Protein AF-A0A659RLP9-F1 (afdb_monomer_lite)

Secondary structure (DSSP, 8-state):
-HHHHHHHHHHHHHHHHHHHHTT-TT--HHHHHHHHHHHHHHHHHHHHHHHHHHTGGG---HHHHHHHHHHHHTT-

Sequence (76 aa):
RTARRDAHHRDAELASVVSNMSSEPDVTAETREAAFRLLCLNHTFTSYISALGAHREKLSNPDVLGLLDDAVCYVD

pLDDT: mean 88.1, std 8.65, range [44.84, 95.88]

Organism: NCBI:txid1960126

Foldseek 3Di:
DLLLVLLVVVLVVLVVVLVVLVVDPPRDPVNSVVSVVVSVVSVVVSVVLVVCVVCVVVDPDVVVVVVNVVSSVVRD

Radius of gyration: 15.62 Å; chains: 1; bounding box: 36×20×37 Å

Structure (mmCIF, N/CA/C/O backbone):
data_AF-A0A659RLP9-F1
#
_entr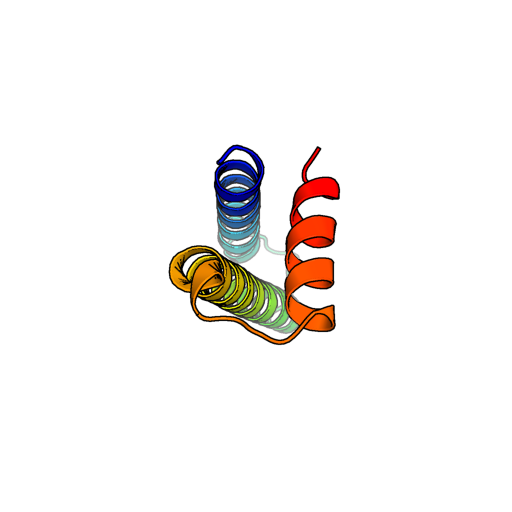y.id   AF-A0A659RLP9-F1
#
loop_
_atom_site.group_PDB
_atom_site.id
_atom_site.type_symbol
_atom_site.label_atom_id
_atom_site.label_alt_id
_atom_site.label_comp_id
_atom_site.label_asym_id
_atom_site.label_entity_id
_atom_site.label_seq_id
_atom_site.pdbx_PDB_ins_code
_atom_site.Cartn_x
_atom_site.Cartn_y
_atom_site.Cartn_z
_atom_site.occupancy
_atom_site.B_iso_or_equiv
_atom_site.auth_seq_id
_atom_site.auth_comp_id
_atom_site.auth_asym_id
_atom_site.auth_atom_id
_atom_site.pdbx_PDB_model_num
ATOM 1 N N . ARG A 1 1 ? 1.876 7.728 -13.528 1.00 68.62 1 ARG A N 1
ATOM 2 C CA . ARG A 1 1 ? 1.553 8.863 -12.614 1.00 68.62 1 ARG A CA 1
ATOM 3 C C . ARG A 1 1 ? 0.203 8.662 -11.933 1.00 68.62 1 ARG A C 1
ATOM 5 O O . ARG A 1 1 ? 0.170 8.849 -10.728 1.00 68.62 1 ARG A O 1
ATOM 12 N N . THR A 1 2 ? -0.837 8.265 -12.671 1.00 78.75 2 THR A N 1
ATOM 13 C CA . THR A 1 2 ? -2.177 7.908 -12.163 1.00 78.75 2 THR A CA 1
ATOM 14 C C . THR A 1 2 ? -2.112 6.868 -11.041 1.00 78.75 2 THR A C 1
ATOM 16 O O . THR A 1 2 ? -2.312 7.247 -9.897 1.00 78.75 2 THR A O 1
ATOM 19 N N . ALA A 1 3 ? -1.582 5.667 -11.313 1.00 79.00 3 ALA A N 1
ATOM 20 C CA . ALA A 1 3 ? -1.403 4.612 -10.306 1.00 79.00 3 ALA A CA 1
ATOM 21 C C . ALA A 1 3 ? -0.730 5.078 -8.994 1.00 79.00 3 ALA A C 1
ATOM 23 O O . ALA A 1 3 ? -1.198 4.799 -7.897 1.00 79.00 3 ALA A O 1
ATOM 24 N N . ARG A 1 4 ? 0.347 5.873 -9.085 1.00 80.62 4 ARG A N 1
ATOM 25 C CA . ARG A 1 4 ? 1.024 6.428 -7.897 1.00 80.62 4 ARG A CA 1
ATOM 26 C C . ARG A 1 4 ? 0.119 7.373 -7.101 1.00 80.62 4 ARG A C 1
ATOM 28 O O . ARG A 1 4 ? 0.122 7.340 -5.877 1.00 80.62 4 ARG A O 1
ATOM 35 N N . ARG A 1 5 ? -0.612 8.253 -7.787 1.00 85.38 5 ARG A N 1
ATOM 36 C CA . ARG A 1 5 ? -1.540 9.191 -7.145 1.00 85.38 5 ARG A CA 1
ATOM 37 C C . ARG A 1 5 ? -2.672 8.435 -6.455 1.00 85.38 5 ARG A C 1
ATOM 39 O O . ARG A 1 5 ? -3.008 8.772 -5.327 1.00 85.38 5 ARG A O 1
ATOM 46 N N . ASP A 1 6 ? -3.218 7.426 -7.114 1.00 86.00 6 ASP A N 1
ATOM 47 C CA . ASP A 1 6 ? -4.369 6.685 -6.613 1.00 86.00 6 ASP A CA 1
ATOM 48 C C . ASP A 1 6 ? -3.965 5.778 -5.433 1.00 86.00 6 ASP A C 1
ATOM 50 O O . ASP A 1 6 ? -4.684 5.713 -4.439 1.00 86.00 6 ASP A O 1
ATOM 54 N N . ALA A 1 7 ? -2.749 5.213 -5.447 1.00 87.00 7 ALA A N 1
ATOM 55 C CA . ALA A 1 7 ? -2.161 4.541 -4.284 1.00 87.00 7 ALA A CA 1
ATOM 56 C C . ALA A 1 7 ? -2.017 5.481 -3.071 1.00 87.00 7 ALA A C 1
ATOM 58 O O . ALA A 1 7 ? -2.414 5.122 -1.965 1.00 87.00 7 ALA A O 1
ATOM 59 N N . HIS A 1 8 ? -1.516 6.708 -3.266 1.00 89.25 8 HIS A N 1
ATOM 60 C CA . HIS A 1 8 ? -1.460 7.700 -2.184 1.00 89.25 8 HIS A CA 1
ATOM 61 C C . HIS A 1 8 ? -2.852 8.143 -1.711 1.00 89.25 8 HIS A C 1
ATOM 63 O O . HIS A 1 8 ? -3.032 8.440 -0.534 1.00 89.25 8 HIS A O 1
ATOM 69 N N . HIS A 1 9 ? -3.840 8.196 -2.608 1.00 90.75 9 HIS A N 1
ATOM 70 C CA . HIS A 1 9 ? -5.217 8.515 -2.240 1.00 90.75 9 HIS A CA 1
ATOM 71 C C . HIS A 1 9 ? -5.821 7.425 -1.346 1.00 90.75 9 HIS A C 1
ATOM 73 O O . HIS A 1 9 ? -6.360 7.739 -0.290 1.00 90.75 9 HIS A O 1
ATOM 79 N N . ARG A 1 10 ? -5.648 6.151 -1.717 1.00 90.31 10 ARG A N 1
ATOM 80 C CA . ARG A 1 10 ? -6.066 4.991 -0.914 1.00 90.31 10 ARG A CA 1
ATOM 81 C C . ARG A 1 10 ? -5.372 4.947 0.453 1.00 90.31 10 ARG A C 1
ATOM 83 O O . ARG A 1 10 ? -6.027 4.661 1.449 1.00 90.31 10 ARG A O 1
ATOM 90 N N . ASP A 1 11 ? -4.076 5.260 0.517 1.00 92.75 11 ASP A N 1
ATOM 91 C CA . ASP A 1 11 ? -3.327 5.361 1.783 1.00 92.75 11 ASP A CA 1
ATOM 92 C C . ASP A 1 11 ? -3.895 6.472 2.685 1.00 92.75 11 ASP A C 1
ATOM 94 O O . ASP A 1 11 ? -4.104 6.267 3.880 1.00 92.75 11 ASP A O 1
ATOM 98 N N . ALA A 1 12 ? -4.252 7.626 2.108 1.00 93.94 12 ALA A N 1
ATOM 99 C CA . ALA A 1 12 ? -4.898 8.714 2.841 1.00 93.94 12 ALA A CA 1
ATOM 100 C C . ALA A 1 12 ? -6.310 8.345 3.340 1.00 93.94 12 ALA A C 1
ATOM 102 O O . ALA A 1 12 ? -6.664 8.674 4.475 1.00 93.94 12 ALA A O 1
ATOM 103 N N . GLU A 1 13 ? -7.106 7.640 2.528 1.00 94.69 13 GLU A N 1
ATOM 104 C CA . GLU A 1 13 ? -8.402 7.092 2.952 1.00 94.69 13 GLU A CA 1
ATOM 105 C C . GLU A 1 13 ? -8.228 6.120 4.129 1.00 94.69 13 GLU A C 1
ATOM 107 O O . GLU A 1 13 ? -8.919 6.243 5.143 1.00 94.69 13 GLU A O 1
ATOM 112 N N . LEU A 1 14 ? -7.260 5.200 4.039 1.00 92.94 14 LEU A N 1
ATOM 113 C CA . LEU A 1 14 ? -6.942 4.261 5.113 1.00 92.94 14 LEU A CA 1
ATOM 114 C C . LEU A 1 14 ? -6.521 4.993 6.393 1.00 92.94 14 LEU A C 1
ATOM 116 O O . LEU A 1 14 ? -7.027 4.678 7.469 1.00 92.94 14 LEU A O 1
ATOM 120 N N . ALA A 1 15 ? -5.645 5.995 6.291 1.00 94.38 15 ALA A N 1
ATOM 121 C CA . ALA A 1 15 ? -5.219 6.800 7.433 1.00 94.38 15 ALA A CA 1
ATOM 122 C C . ALA A 1 15 ? -6.405 7.488 8.128 1.00 94.38 15 ALA A C 1
ATOM 124 O O . ALA A 1 15 ? -6.485 7.496 9.358 1.00 94.38 15 ALA A O 1
ATOM 125 N N . SER A 1 16 ? -7.361 8.011 7.352 1.00 94.94 16 SER A N 1
ATOM 126 C CA . SER A 1 16 ? -8.587 8.600 7.897 1.00 94.94 16 SER A CA 1
ATOM 127 C C . SER A 1 16 ? -9.433 7.565 8.639 1.00 94.94 16 SER A C 1
ATOM 129 O O . SER A 1 16 ? -9.875 7.827 9.758 1.00 94.94 16 SER A O 1
ATOM 131 N N . VAL A 1 17 ? -9.602 6.370 8.071 1.00 93.38 17 VAL A N 1
ATOM 132 C CA . VAL A 1 17 ? -10.347 5.268 8.695 1.00 93.38 17 VAL A CA 1
ATOM 133 C C . VAL A 1 17 ? -9.700 4.824 10.014 1.00 93.38 17 VAL A C 1
ATOM 135 O O . VAL A 1 17 ? -10.397 4.688 11.020 1.00 93.38 17 VAL A O 1
ATOM 138 N N . VAL A 1 18 ? -8.373 4.670 10.054 1.00 93.19 18 VAL A N 1
ATOM 139 C CA . VAL A 1 18 ? -7.626 4.331 11.282 1.00 93.19 18 VAL A CA 1
ATOM 140 C C . VAL A 1 18 ? -7.752 5.432 12.341 1.00 93.19 18 VAL A C 1
ATOM 142 O O . VAL A 1 18 ? -7.938 5.142 13.527 1.00 93.19 18 VAL A O 1
ATOM 145 N N . SER A 1 19 ? -7.703 6.703 11.932 1.00 91.69 19 SER A N 1
ATOM 146 C CA . SER A 1 19 ? -7.890 7.830 12.852 1.00 91.69 19 SER A CA 1
ATOM 147 C C . SER A 1 19 ? -9.299 7.854 13.446 1.00 91.69 19 SER A C 1
ATOM 149 O O . SER A 1 19 ? -9.453 8.082 14.646 1.00 91.69 19 SER A O 1
ATOM 151 N N . ASN A 1 20 ? -10.323 7.589 12.633 1.00 91.44 20 ASN A N 1
ATOM 152 C CA . ASN A 1 20 ? -11.712 7.561 13.090 1.00 91.44 20 ASN A CA 1
ATOM 153 C C . ASN A 1 20 ? -11.958 6.388 14.050 1.00 91.44 20 ASN A C 1
ATOM 155 O O . ASN A 1 20 ? -12.547 6.588 15.109 1.00 91.44 20 ASN A O 1
ATOM 159 N N . MET A 1 21 ? -11.401 5.203 13.759 1.00 89.69 21 MET A N 1
ATOM 160 C CA . MET A 1 21 ? -11.477 4.022 14.635 1.00 89.69 21 MET A CA 1
ATOM 161 C C . MET A 1 21 ? -10.962 4.269 16.057 1.00 89.69 21 MET A C 1
ATOM 163 O O . MET A 1 21 ? -11.403 3.611 16.995 1.00 89.69 21 MET A O 1
ATOM 167 N N . SER A 1 22 ? -10.040 5.216 16.245 1.00 76.44 22 SER A N 1
ATOM 168 C CA . SER A 1 22 ? -9.515 5.542 17.576 1.00 76.44 22 SER A CA 1
ATOM 169 C C . SER A 1 22 ? -10.565 6.171 18.503 1.00 76.44 22 SER A C 1
ATOM 171 O O . SER A 1 22 ? -10.386 6.140 19.722 1.00 76.44 22 SER A O 1
ATOM 173 N N . SER A 1 23 ? -11.649 6.707 17.932 1.00 83.31 23 SER A N 1
ATOM 174 C CA . SER A 1 23 ? -12.746 7.377 18.644 1.00 83.31 23 SER A CA 1
ATOM 175 C C . SER A 1 23 ? -13.991 6.496 18.805 1.00 83.31 23 SER A C 1
ATOM 177 O O . SER A 1 23 ? -14.918 6.881 19.514 1.00 83.31 23 SER A O 1
ATOM 179 N N . GLU A 1 24 ? -14.017 5.327 18.162 1.00 88.38 24 GLU A N 1
ATOM 180 C CA . GLU A 1 24 ? -15.166 4.422 18.166 1.00 88.38 24 GLU A CA 1
ATOM 181 C C . GLU A 1 24 ? -15.178 3.546 19.437 1.00 88.38 24 GLU A C 1
ATOM 183 O O . GLU A 1 24 ? -14.170 2.897 19.752 1.00 88.38 24 GLU A O 1
ATOM 188 N N . PRO A 1 25 ? -16.300 3.496 20.182 1.00 80.38 25 PRO A N 1
ATOM 189 C CA . PRO A 1 25 ? -16.384 2.800 21.467 1.00 80.38 25 PRO A CA 1
ATOM 190 C C . PRO A 1 25 ? -16.290 1.271 21.345 1.00 80.38 25 PRO A C 1
ATOM 192 O O . PRO A 1 25 ? -15.806 0.627 22.273 1.00 80.38 25 PRO A O 1
ATOM 195 N N . ASP A 1 26 ? -16.676 0.704 20.198 1.00 87.44 26 ASP A N 1
ATOM 196 C CA . ASP A 1 26 ? -16.685 -0.748 19.954 1.00 87.44 26 ASP A CA 1
ATOM 197 C C . ASP A 1 26 ? -15.363 -1.294 19.381 1.00 87.44 26 ASP A C 1
ATOM 199 O O . ASP A 1 26 ? -15.214 -2.501 19.182 1.00 87.44 26 ASP A O 1
ATOM 203 N N . VAL A 1 27 ? -14.366 -0.439 19.120 1.00 88.69 27 VAL A N 1
ATOM 204 C CA . VAL A 1 27 ? -13.076 -0.884 18.570 1.00 88.69 27 VAL A CA 1
ATOM 205 C C . VAL A 1 27 ? -12.123 -1.261 19.702 1.00 88.69 27 VAL A C 1
ATOM 207 O O . VAL A 1 27 ? -11.667 -0.401 20.465 1.00 88.69 27 VAL A O 1
ATOM 210 N N . THR A 1 28 ? -11.762 -2.545 19.773 1.00 92.19 28 THR A N 1
ATOM 211 C CA . THR A 1 28 ? -10.814 -3.065 20.771 1.00 92.19 28 THR A CA 1
ATOM 212 C C . THR A 1 28 ? -9.404 -2.501 20.578 1.00 92.19 28 THR A C 1
ATOM 214 O O . THR A 1 28 ? -9.033 -2.063 19.483 1.00 92.19 28 THR A O 1
ATOM 217 N N . ALA A 1 29 ? -8.585 -2.528 21.632 1.00 89.25 29 ALA A N 1
ATOM 218 C CA . ALA A 1 29 ? -7.197 -2.071 21.564 1.00 89.25 29 ALA A CA 1
ATOM 219 C C . ALA A 1 29 ? -6.377 -2.871 20.533 1.00 89.25 29 ALA A C 1
ATOM 221 O O . ALA A 1 29 ? -5.617 -2.286 19.763 1.00 89.25 29 ALA A O 1
ATOM 222 N N . GLU A 1 30 ? -6.601 -4.184 20.452 1.00 93.12 30 GLU A N 1
ATOM 223 C CA . GLU A 1 30 ? -5.941 -5.084 19.501 1.00 93.12 30 GLU A CA 1
ATOM 224 C C . GLU A 1 30 ? -6.291 -4.722 18.055 1.00 93.12 30 GLU A C 1
ATOM 226 O O . GLU A 1 30 ? -5.427 -4.721 17.179 1.00 93.12 30 GLU A O 1
ATOM 231 N N . THR A 1 31 ? -7.553 -4.362 17.801 1.00 92.75 31 THR A N 1
ATOM 232 C CA . THR A 1 31 ? -8.012 -3.952 16.468 1.00 92.75 31 THR A CA 1
ATOM 233 C C . THR A 1 31 ? -7.366 -2.631 16.050 1.00 92.75 31 THR A C 1
ATOM 235 O O . THR A 1 31 ? -6.895 -2.512 14.919 1.00 92.75 31 THR A O 1
ATOM 238 N N . ARG A 1 32 ? -7.270 -1.654 16.966 1.00 90.88 32 ARG A N 1
ATOM 239 C CA . ARG A 1 32 ? -6.577 -0.377 16.699 1.00 90.88 32 ARG A CA 1
ATOM 240 C C . ARG A 1 32 ? -5.103 -0.598 16.398 1.00 90.88 32 ARG A C 1
ATOM 242 O O . ARG A 1 32 ? -4.578 -0.014 15.454 1.00 90.88 32 ARG A O 1
ATOM 249 N N . GLU A 1 33 ? -4.442 -1.451 17.176 1.00 93.62 33 GLU A N 1
ATOM 250 C CA . GLU A 1 33 ? -3.037 -1.774 16.960 1.00 93.62 33 GLU A CA 1
ATOM 251 C C . GLU A 1 33 ? -2.819 -2.455 15.602 1.00 93.62 33 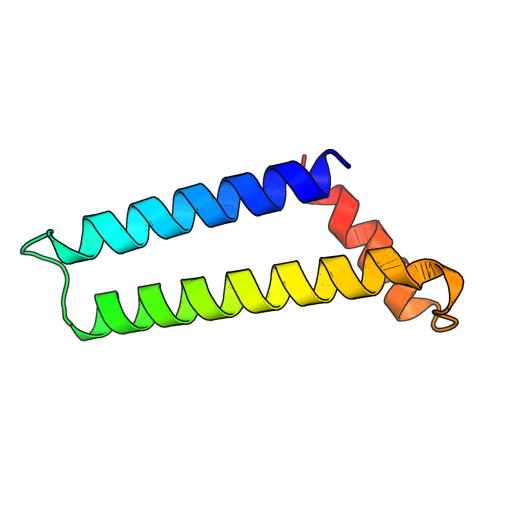GLU A C 1
ATOM 253 O O . GLU A 1 33 ? -1.921 -2.065 14.853 1.00 93.62 33 GLU A O 1
ATOM 258 N N . ALA A 1 34 ? -3.657 -3.432 15.247 1.00 94.94 34 ALA A N 1
ATOM 259 C CA . ALA A 1 34 ? -3.591 -4.096 13.949 1.00 94.94 34 ALA A CA 1
ATOM 260 C C . ALA A 1 34 ? -3.805 -3.108 12.791 1.00 94.94 34 ALA A C 1
ATOM 262 O O . ALA A 1 34 ? -3.050 -3.130 11.817 1.00 94.94 34 ALA A O 1
ATOM 263 N N . ALA A 1 35 ? -4.782 -2.206 12.916 1.00 93.88 35 ALA A N 1
ATOM 264 C CA . ALA A 1 35 ? -5.076 -1.188 11.914 1.00 93.88 35 ALA A CA 1
ATOM 265 C C . ALA A 1 35 ? -3.917 -0.185 11.750 1.00 93.88 35 ALA A C 1
ATOM 267 O O . ALA A 1 35 ? -3.528 0.140 10.627 1.00 93.88 35 ALA A O 1
ATOM 268 N N . PHE A 1 36 ? -3.298 0.241 12.855 1.00 93.19 36 PHE A N 1
ATOM 269 C CA . PHE A 1 36 ? -2.112 1.098 12.827 1.00 93.19 36 PHE A CA 1
ATOM 270 C C . PHE A 1 36 ? -0.910 0.398 12.181 1.00 93.19 36 PHE A C 1
ATOM 272 O O . PHE A 1 36 ? -0.257 0.965 11.306 1.00 93.19 36 PHE A O 1
ATOM 279 N N . ARG A 1 37 ? -0.641 -0.862 12.547 1.00 95.75 37 ARG A N 1
ATOM 280 C CA . ARG A 1 37 ? 0.429 -1.662 11.928 1.00 95.75 37 ARG A CA 1
ATOM 281 C C . ARG A 1 37 ? 0.205 -1.825 10.425 1.00 95.75 37 ARG A C 1
ATOM 283 O O . ARG A 1 37 ? 1.157 -1.685 9.659 1.00 95.75 37 ARG A O 1
ATOM 290 N N . LEU A 1 38 ? -1.033 -2.081 10.000 1.00 95.06 38 LEU A N 1
ATOM 291 C CA . LEU A 1 38 ? -1.393 -2.169 8.586 1.00 95.06 38 LEU A CA 1
ATOM 292 C C . LEU A 1 38 ? -1.121 -0.851 7.852 1.00 95.06 38 LEU A C 1
ATOM 294 O O . LEU A 1 38 ? -0.515 -0.878 6.783 1.00 95.06 38 LEU A O 1
ATOM 298 N N . LEU A 1 39 ? -1.512 0.288 8.430 1.00 94.94 39 LEU A N 1
ATOM 299 C CA . LEU A 1 39 ? -1.233 1.610 7.866 1.00 94.94 39 LEU A CA 1
ATOM 300 C C . LEU A 1 39 ? 0.277 1.849 7.708 1.00 94.94 39 LEU A C 1
ATOM 302 O O . LEU A 1 39 ? 0.734 2.226 6.632 1.00 94.94 39 LEU A O 1
ATOM 306 N N . CYS A 1 40 ? 1.076 1.562 8.741 1.00 95.88 40 CYS A N 1
ATOM 307 C CA . CYS A 1 40 ? 2.534 1.692 8.662 1.00 95.88 40 CYS A CA 1
ATOM 308 C C . CYS A 1 40 ? 3.148 0.789 7.580 1.00 95.88 40 CYS A C 1
ATOM 310 O O . CYS A 1 40 ? 4.058 1.211 6.858 1.00 95.88 40 CYS A O 1
ATOM 312 N N . LEU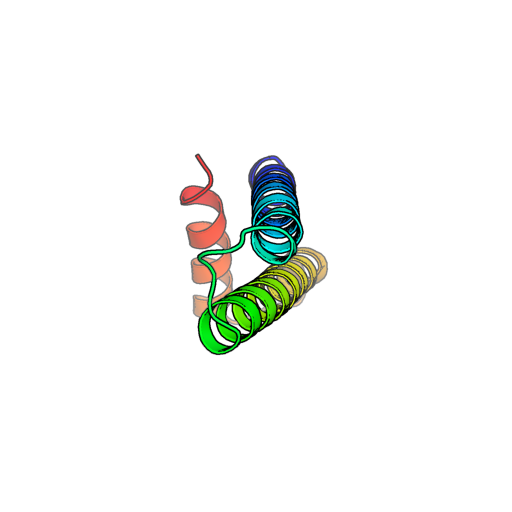 A 1 41 ? 2.658 -0.448 7.453 1.00 95.81 41 LEU A N 1
ATOM 313 C CA . LEU A 1 41 ? 3.099 -1.379 6.415 1.00 95.81 41 LEU A CA 1
ATOM 314 C C . LEU A 1 41 ? 2.730 -0.876 5.018 1.00 95.81 41 LEU A C 1
ATOM 316 O O . LEU A 1 41 ? 3.577 -0.916 4.126 1.00 95.81 41 LEU A O 1
ATOM 320 N N . ASN A 1 42 ? 1.514 -0.359 4.832 1.00 93.75 42 ASN A N 1
ATOM 321 C CA . ASN A 1 42 ? 1.067 0.199 3.558 1.00 93.75 42 ASN A CA 1
ATOM 322 C C . ASN A 1 42 ? 1.933 1.396 3.136 1.00 93.75 42 ASN A C 1
ATOM 324 O O . ASN A 1 42 ? 2.482 1.411 2.033 1.00 93.75 42 ASN A O 1
ATOM 328 N N . HIS A 1 43 ? 2.163 2.336 4.055 1.00 94.00 43 HIS A N 1
ATOM 329 C CA . HIS A 1 43 ? 3.022 3.493 3.820 1.00 94.00 43 HIS A CA 1
ATOM 330 C C . HIS A 1 43 ? 4.460 3.097 3.443 1.00 94.00 43 HIS A C 1
ATOM 332 O O . HIS A 1 43 ? 5.074 3.650 2.525 1.00 94.00 43 HIS A O 1
ATOM 338 N N . THR A 1 44 ? 5.000 2.091 4.134 1.00 94.19 44 THR A N 1
ATOM 339 C CA . THR A 1 44 ? 6.328 1.544 3.837 1.00 94.19 44 THR A CA 1
ATOM 340 C C . THR A 1 44 ? 6.354 0.932 2.437 1.00 94.19 44 THR A C 1
ATOM 342 O O . THR A 1 44 ? 7.236 1.243 1.637 1.00 94.19 44 THR A O 1
ATOM 345 N N . PHE A 1 45 ? 5.367 0.102 2.107 1.00 90.81 45 PHE A N 1
ATOM 346 C CA . PHE A 1 45 ? 5.282 -0.584 0.823 1.00 90.81 45 PHE A CA 1
ATOM 347 C C . PHE A 1 45 ? 5.162 0.392 -0.357 1.00 90.81 45 PHE A C 1
ATOM 349 O O . PHE A 1 45 ? 5.912 0.288 -1.331 1.00 90.81 45 PHE A O 1
ATOM 356 N N . THR A 1 46 ? 4.290 1.397 -0.248 1.00 90.75 46 THR A N 1
ATOM 357 C CA . THR A 1 46 ? 4.121 2.436 -1.279 1.00 90.75 46 THR A CA 1
ATOM 358 C C . THR A 1 46 ? 5.383 3.286 -1.462 1.00 90.75 46 THR A C 1
ATOM 360 O O . THR A 1 46 ? 5.729 3.646 -2.594 1.00 90.75 46 THR A O 1
ATOM 363 N N . SER A 1 47 ? 6.125 3.549 -0.381 1.00 90.94 47 SER A N 1
ATOM 364 C CA . SER A 1 47 ? 7.427 4.226 -0.437 1.00 90.94 47 SER A CA 1
ATOM 365 C C . SER A 1 47 ? 8.486 3.388 -1.159 1.00 90.94 47 SER A C 1
ATOM 367 O O . SER A 1 47 ? 9.198 3.914 -2.017 1.00 90.94 47 SER A O 1
ATOM 369 N N . TYR A 1 48 ? 8.557 2.080 -0.888 1.00 91.25 48 TYR A N 1
ATOM 370 C CA . TYR A 1 48 ? 9.471 1.166 -1.585 1.00 91.25 48 TYR A CA 1
ATOM 371 C C . TYR A 1 48 ? 9.173 1.077 -3.082 1.00 91.25 48 TYR A C 1
ATOM 373 O O . TYR A 1 48 ? 10.085 1.234 -3.893 1.00 91.25 48 TYR A O 1
ATOM 381 N N . ILE A 1 49 ? 7.906 0.888 -3.466 1.00 88.31 49 ILE A N 1
ATOM 382 C CA . ILE A 1 49 ? 7.504 0.870 -4.881 1.00 88.31 49 ILE A CA 1
ATOM 383 C C . ILE A 1 49 ? 7.862 2.196 -5.557 1.00 88.31 49 ILE A C 1
ATOM 385 O O . ILE A 1 49 ? 8.378 2.203 -6.673 1.00 88.31 49 ILE A O 1
ATOM 389 N N . SER A 1 50 ? 7.645 3.324 -4.876 1.00 87.88 50 SER A N 1
ATOM 390 C CA . SER A 1 50 ? 8.004 4.643 -5.404 1.00 87.88 50 SER A CA 1
ATOM 391 C C . SER A 1 50 ? 9.510 4.782 -5.634 1.00 87.88 50 SER A C 1
ATOM 393 O O . SER A 1 50 ? 9.918 5.279 -6.684 1.00 87.88 50 SER A O 1
ATOM 395 N N . ALA A 1 51 ? 10.337 4.315 -4.695 1.00 90.88 51 ALA A N 1
ATOM 396 C CA . ALA A 1 51 ? 11.791 4.327 -4.828 1.00 90.88 51 ALA A CA 1
ATOM 397 C C . ALA A 1 51 ? 12.273 3.425 -5.977 1.00 90.88 51 ALA A C 1
ATOM 399 O O . ALA A 1 51 ? 13.110 3.845 -6.777 1.00 90.88 51 ALA A O 1
ATOM 400 N N . LEU A 1 52 ? 11.708 2.220 -6.104 1.00 90.50 52 LEU A N 1
ATOM 401 C CA . LEU A 1 52 ? 12.005 1.300 -7.206 1.00 90.50 52 LEU A CA 1
ATOM 402 C C . LEU A 1 52 ? 11.600 1.892 -8.560 1.00 90.50 52 LEU A C 1
ATOM 404 O O . LEU A 1 52 ? 12.380 1.854 -9.506 1.00 90.50 52 LEU A O 1
ATOM 408 N N . GLY A 1 53 ? 10.415 2.499 -8.645 1.00 88.12 53 GLY A N 1
ATOM 409 C CA . GLY A 1 53 ? 9.949 3.173 -9.854 1.00 88.12 53 GLY A CA 1
ATOM 410 C C . GLY A 1 53 ? 10.800 4.390 -10.239 1.00 88.12 53 GLY A C 1
ATOM 411 O O . GLY A 1 53 ? 11.014 4.628 -11.424 1.00 88.12 53 GLY A O 1
ATOM 412 N N . ALA A 1 54 ? 11.314 5.144 -9.261 1.00 90.06 54 ALA A N 1
ATOM 413 C CA . ALA A 1 54 ? 12.175 6.310 -9.488 1.00 90.06 54 ALA A CA 1
ATOM 414 C C . ALA A 1 54 ? 13.610 5.958 -9.919 1.00 90.06 54 ALA A C 1
ATOM 416 O O . ALA A 1 54 ? 14.311 6.820 -10.442 1.00 90.06 54 ALA A O 1
ATOM 417 N N . HIS A 1 55 ? 14.043 4.719 -9.679 1.00 91.75 55 HIS A N 1
ATOM 418 C CA . HIS A 1 55 ? 15.355 4.196 -10.069 1.00 91.75 55 HIS A CA 1
ATOM 419 C C . HIS A 1 55 ? 15.243 3.018 -11.039 1.00 91.75 55 HIS A C 1
ATOM 421 O O . HIS A 1 55 ? 16.158 2.194 -11.129 1.00 91.75 55 HIS A O 1
ATOM 427 N N . ARG A 1 56 ? 14.119 2.921 -11.757 1.00 90.31 56 ARG A N 1
ATOM 428 C CA . ARG A 1 56 ? 13.803 1.797 -12.641 1.00 90.31 56 ARG A CA 1
ATOM 429 C C . ARG A 1 56 ? 14.889 1.571 -13.691 1.00 90.31 56 ARG A C 1
ATOM 431 O O . ARG A 1 56 ? 15.214 0.432 -13.993 1.00 90.31 56 ARG A O 1
ATOM 438 N N . GLU A 1 57 ? 15.490 2.642 -14.200 1.00 91.88 57 GLU A N 1
ATOM 439 C CA . GLU A 1 57 ? 16.574 2.615 -15.186 1.00 91.88 57 GLU A CA 1
ATOM 440 C C . GLU A 1 57 ? 17.860 1.941 -14.684 1.00 91.88 57 GLU A C 1
ATOM 442 O O . GLU A 1 57 ? 18.696 1.533 -15.487 1.00 91.88 57 GLU A O 1
ATOM 447 N N . LYS A 1 58 ? 18.024 1.814 -13.363 1.00 93.06 58 LYS A N 1
ATOM 448 C CA . LYS A 1 58 ? 19.162 1.139 -12.724 1.00 93.06 58 LYS A CA 1
ATOM 449 C C . LYS A 1 58 ? 18.867 -0.329 -12.407 1.00 93.06 58 LYS A C 1
ATOM 451 O O . LYS A 1 58 ? 19.771 -1.042 -11.975 1.00 93.06 58 LYS A O 1
ATOM 456 N N . LEU A 1 59 ? 17.622 -0.780 -12.582 1.00 91.94 59 LEU A N 1
ATOM 457 C CA . LEU A 1 59 ? 17.214 -2.160 -12.340 1.00 91.94 59 LEU A CA 1
ATOM 458 C C . LEU A 1 59 ? 17.484 -3.007 -13.587 1.00 91.94 59 LEU A C 1
ATOM 460 O O . LEU A 1 59 ? 17.033 -2.684 -14.681 1.00 91.94 59 LEU A O 1
ATOM 464 N N . SER A 1 60 ? 18.200 -4.117 -13.409 1.00 93.00 60 SER A N 1
ATOM 465 C CA . SER A 1 60 ? 18.521 -5.076 -14.477 1.00 93.00 60 SER A CA 1
ATOM 466 C C . SER A 1 60 ? 17.815 -6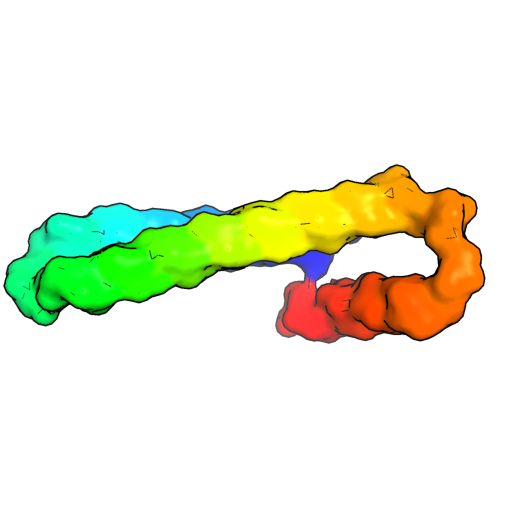.424 -14.324 1.00 93.00 60 SER A C 1
ATOM 468 O O . SER A 1 60 ? 17.907 -7.264 -15.215 1.00 93.00 60 SER A O 1
ATOM 470 N N . ASN A 1 61 ? 17.116 -6.646 -13.205 1.00 93.75 61 ASN A N 1
ATOM 471 C CA . ASN A 1 61 ? 16.387 -7.883 -12.965 1.00 93.75 61 ASN A CA 1
ATOM 472 C C . ASN A 1 61 ? 15.032 -7.847 -13.709 1.00 93.75 61 ASN A C 1
ATOM 474 O O . ASN A 1 61 ? 14.182 -7.022 -13.354 1.00 93.75 61 ASN A O 1
ATOM 478 N N . PRO A 1 62 ? 14.812 -8.724 -14.708 1.00 91.12 62 PRO A N 1
ATOM 479 C CA . PRO A 1 62 ? 13.586 -8.735 -15.501 1.00 91.12 62 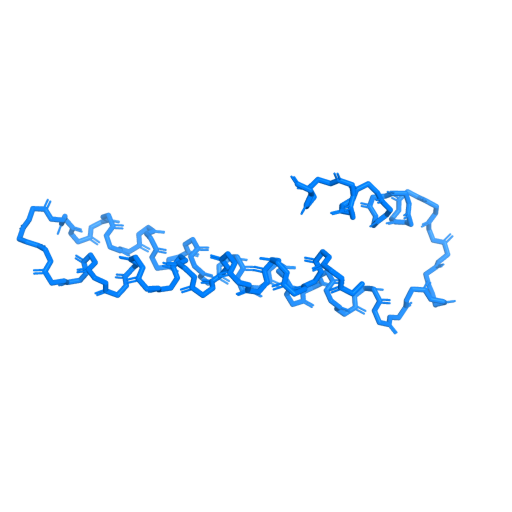PRO A CA 1
ATOM 480 C C . PRO A 1 62 ? 12.339 -9.088 -14.679 1.00 91.12 62 PRO A C 1
ATOM 482 O O . PRO A 1 62 ? 11.281 -8.530 -14.952 1.00 91.12 62 PRO A O 1
ATOM 485 N N . ASP A 1 63 ? 12.456 -9.922 -13.643 1.00 92.00 63 ASP A N 1
ATOM 486 C CA . ASP A 1 63 ? 11.326 -10.303 -12.784 1.00 92.00 63 ASP A CA 1
ATOM 487 C C . ASP A 1 63 ? 10.836 -9.106 -11.959 1.00 92.00 63 ASP A C 1
ATOM 489 O O . ASP A 1 63 ? 9.638 -8.871 -11.825 1.00 92.00 63 ASP A O 1
ATOM 493 N N . VAL A 1 64 ? 11.770 -8.296 -11.446 1.00 88.56 64 VAL A N 1
ATOM 494 C CA . VAL A 1 64 ? 11.441 -7.064 -10.708 1.00 88.56 64 VAL A CA 1
ATOM 495 C C . VAL A 1 64 ? 10.803 -6.035 -11.637 1.00 88.56 64 VAL A C 1
ATOM 497 O O . VAL A 1 64 ? 9.853 -5.360 -11.251 1.00 88.56 64 VAL A O 1
ATOM 500 N N . LEU A 1 65 ? 11.307 -5.911 -12.866 1.00 90.44 65 LEU A N 1
ATOM 501 C CA . LEU A 1 65 ? 10.730 -5.011 -13.864 1.00 90.44 65 LEU A CA 1
ATOM 502 C C . LEU A 1 65 ? 9.313 -5.441 -14.261 1.00 90.44 65 LEU A C 1
ATOM 504 O O . LEU A 1 65 ? 8.439 -4.580 -14.327 1.00 90.44 65 LEU A O 1
ATOM 508 N N . GLY A 1 66 ? 9.084 -6.744 -14.457 1.00 89.75 66 GLY A N 1
ATOM 509 C CA . GLY A 1 66 ? 7.760 -7.304 -14.732 1.00 89.75 66 GLY A CA 1
ATOM 510 C C . GLY A 1 66 ? 6.784 -7.064 -13.582 1.00 89.75 66 GLY A C 1
ATOM 511 O O . GLY A 1 66 ? 5.696 -6.548 -13.804 1.00 89.75 66 GLY A O 1
ATOM 512 N N . LEU A 1 67 ? 7.214 -7.306 -12.339 1.00 87.06 67 LEU A N 1
ATOM 513 C CA . LEU A 1 67 ? 6.408 -7.014 -11.151 1.00 87.06 67 LEU A CA 1
ATOM 514 C C . LEU A 1 67 ? 6.008 -5.531 -11.061 1.00 87.06 67 LEU A C 1
ATOM 516 O O . LEU A 1 67 ? 4.884 -5.215 -10.674 1.00 87.06 67 LEU A O 1
ATOM 520 N N . LEU A 1 68 ? 6.920 -4.610 -11.394 1.00 86.19 68 LEU A N 1
ATOM 521 C CA . LEU A 1 68 ? 6.627 -3.174 -11.390 1.00 86.19 68 LEU A CA 1
ATOM 522 C C . LEU A 1 68 ? 5.636 -2.777 -12.489 1.00 86.19 68 LEU A C 1
ATOM 524 O O . LEU A 1 68 ? 4.839 -1.870 -12.259 1.00 86.19 68 LEU A O 1
ATOM 528 N N . ASP A 1 69 ? 5.683 -3.423 -13.655 1.00 87.12 69 ASP A N 1
ATOM 529 C CA . ASP A 1 69 ? 4.710 -3.195 -14.727 1.00 87.12 69 ASP A CA 1
ATOM 530 C C . ASP A 1 69 ? 3.328 -3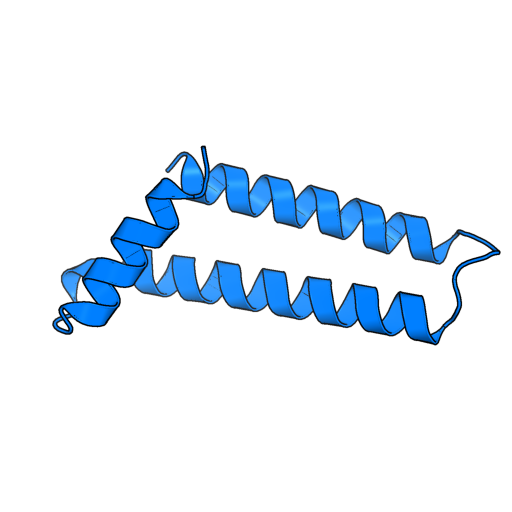.749 -14.342 1.00 87.12 69 ASP A C 1
ATOM 532 O O . ASP A 1 69 ? 2.337 -3.027 -14.453 1.00 87.12 69 ASP A O 1
ATOM 536 N N . ASP A 1 70 ? 3.264 -4.958 -13.777 1.00 84.06 70 ASP A N 1
ATOM 537 C CA . ASP A 1 70 ? 2.022 -5.557 -13.271 1.00 84.06 70 ASP A CA 1
ATOM 538 C C . ASP A 1 70 ? 1.380 -4.692 -12.181 1.00 84.06 70 ASP A C 1
ATOM 540 O O . ASP A 1 70 ? 0.173 -4.448 -12.195 1.00 84.06 70 ASP A O 1
ATOM 544 N N . ALA A 1 71 ? 2.183 -4.166 -11.251 1.00 79.38 71 ALA A N 1
ATOM 545 C CA . ALA A 1 71 ? 1.704 -3.310 -10.169 1.00 79.38 71 ALA A CA 1
ATOM 546 C C . ALA A 1 71 ? 1.016 -2.026 -10.669 1.00 79.38 71 ALA A C 1
ATOM 548 O O . ALA A 1 71 ? 0.217 -1.444 -9.939 1.00 79.38 71 ALA A O 1
ATOM 549 N N . VAL A 1 72 ? 1.298 -1.577 -11.897 1.00 75.81 72 VAL A N 1
ATOM 550 C CA . VAL A 1 72 ? 0.607 -0.435 -12.512 1.00 75.81 72 VAL A CA 1
ATOM 551 C C . VAL A 1 72 ? -0.787 -0.824 -13.017 1.00 75.81 72 VAL A C 1
ATOM 553 O O . VAL A 1 72 ? -1.680 0.018 -12.977 1.00 75.81 72 VAL A O 1
ATOM 556 N N . CYS A 1 73 ? -0.994 -2.073 -13.441 1.00 73.31 73 CYS A N 1
ATOM 557 C CA . CYS A 1 73 ? -2.257 -2.557 -14.011 1.00 73.31 73 CYS A CA 1
ATOM 558 C C . CYS A 1 73 ? -3.367 -2.802 -12.976 1.00 73.31 73 CYS A C 1
ATOM 560 O O . CYS A 1 73 ? -4.535 -2.837 -13.345 1.00 73.31 73 CYS A O 1
ATOM 562 N N . TYR A 1 74 ? -3.035 -2.960 -11.693 1.00 66.50 74 TYR A N 1
ATOM 563 C CA . TYR A 1 74 ? -4.017 -3.215 -10.624 1.00 66.50 74 TYR A CA 1
ATOM 564 C C . TYR A 1 74 ? -4.564 -1.946 -9.953 1.00 66.50 74 TYR A C 1
ATOM 566 O O . TYR A 1 74 ? -5.209 -2.038 -8.909 1.00 66.50 74 TYR A O 1
ATOM 574 N N . VAL A 1 75 ? -4.279 -0.764 -10.507 1.00 57.41 75 VAL A N 1
ATOM 575 C CA . VAL A 1 75 ? -4.689 0.528 -9.926 1.00 57.41 75 VAL A CA 1
ATOM 576 C C . VAL A 1 75 ? -5.805 1.216 -10.731 1.00 57.41 75 VAL A C 1
ATOM 578 O O . VAL A 1 75 ? -6.117 2.372 -10.462 1.00 57.41 75 VAL A O 1
ATOM 581 N N . ASP A 1 76 ? -6.417 0.513 -11.688 1.00 44.84 76 ASP A N 1
ATOM 582 C CA . ASP A 1 76 ? -7.631 0.965 -12.390 1.00 44.84 76 ASP A CA 1
ATOM 583 C C . ASP A 1 76 ? -8.918 0.706 -11.579 1.00 44.84 76 ASP A C 1
ATOM 585 O O . ASP A 1 76 ? -9.023 -0.360 -10.925 1.00 44.84 76 ASP A O 1
#